Protein AF-B4ZAJ0-F1 (afdb_monomer)

Nearest PDB structures (foldseek):
  4v6x-assem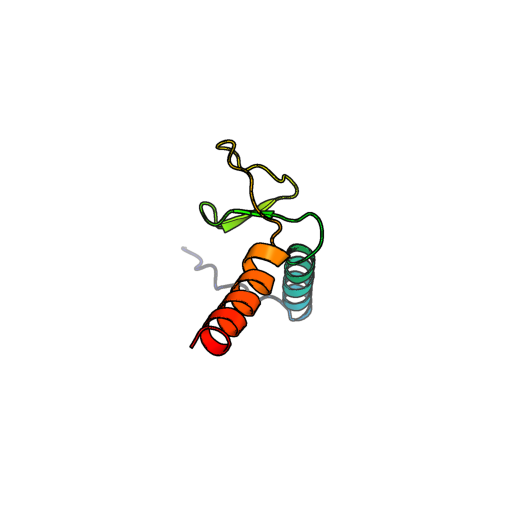bly1_Az  TM=7.754E-01  e=5.907E-10  Homo sapiens
  7ls1-assembly1_m  TM=8.000E-01  e=6.603E-09  Mus musculus
  6mtd-assembly1_v  TM=7.267E-01  e=2.694E-09  Oryctolagus cuniculus
  6mte-assembly1_v  TM=7.122E-01  e=2.694E-09  Oryctolagus cuniculus
  3b78-assembly1_A  TM=7.957E-01  e=1.302E-05  Saccharomyces cerevisiae

pLDDT: mean 88.32, std 14.03, range [39.31, 97.44]

Sequence (73 aa):
KFAAKGDAQLSPSERAKKVEDMMKKLWGDRYFDPATGKFSKSATSPDGKKLPRTFCQLILDPIFKVFDAIMNF

Structure (mmCIF, N/CA/C/O backbone):
data_AF-B4ZAJ0-F1
#
_entry.id   AF-B4ZAJ0-F1
#
loop_
_atom_site.group_PDB
_atom_site.id
_atom_site.type_symbol
_atom_site.label_atom_id
_atom_site.label_alt_id
_atom_site.label_comp_id
_atom_site.label_asym_id
_atom_site.label_entity_id
_atom_site.label_seq_id
_atom_site.pdbx_PDB_ins_code
_atom_site.Cartn_x
_atom_site.Cartn_y
_atom_site.Cartn_z
_atom_site.occupancy
_atom_site.B_iso_or_equiv
_atom_site.auth_seq_id
_atom_site.auth_comp_id
_atom_site.auth_asym_id
_atom_site.auth_atom_id
_atom_site.pdbx_PDB_model_num
ATOM 1 N N . LYS A 1 1 ? 8.059 -18.379 -39.388 1.00 39.31 1 LYS A N 1
ATOM 2 C CA . LYS A 1 1 ? 8.821 -18.969 -38.259 1.00 39.31 1 LYS A CA 1
ATOM 3 C C . LYS A 1 1 ? 8.463 -18.192 -36.996 1.00 39.31 1 LYS A C 1
ATOM 5 O O . LYS A 1 1 ? 9.034 -17.136 -36.768 1.00 39.31 1 LYS A O 1
ATOM 10 N N . PHE A 1 2 ? 7.460 -18.646 -36.246 1.00 44.72 2 PHE A N 1
ATOM 11 C CA . PHE A 1 2 ? 7.082 -18.021 -34.978 1.00 44.72 2 PHE A CA 1
ATOM 12 C C . PHE A 1 2 ? 7.966 -18.616 -33.883 1.00 44.72 2 PHE A C 1
ATOM 14 O O . PHE A 1 2 ? 7.799 -19.775 -33.518 1.00 44.72 2 PHE A O 1
ATOM 21 N N . ALA A 1 3 ? 8.961 -17.858 -33.424 1.00 45.22 3 ALA A N 1
ATOM 22 C CA . ALA A 1 3 ? 9.719 -18.238 -32.243 1.00 45.22 3 ALA A CA 1
ATOM 23 C C . ALA A 1 3 ? 8.834 -17.970 -31.022 1.00 45.22 3 ALA A C 1
ATOM 25 O O . ALA A 1 3 ? 8.585 -16.814 -30.673 1.00 45.22 3 ALA A O 1
ATOM 26 N N . ALA A 1 4 ? 8.337 -19.039 -30.400 1.00 56.50 4 ALA A N 1
ATOM 27 C CA . ALA A 1 4 ? 7.822 -18.971 -29.045 1.00 56.50 4 ALA A CA 1
ATOM 28 C C . ALA A 1 4 ? 8.964 -18.449 -28.164 1.00 56.50 4 ALA A C 1
ATOM 30 O O . ALA A 1 4 ? 9.987 -19.115 -28.004 1.00 56.50 4 ALA A O 1
ATOM 31 N N . LYS A 1 5 ? 8.829 -17.219 -27.660 1.00 52.53 5 LYS A N 1
ATOM 32 C CA . LYS A 1 5 ? 9.690 -16.713 -26.592 1.00 52.53 5 LYS A CA 1
ATOM 33 C C . LYS A 1 5 ? 9.402 -17.584 -25.373 1.00 52.53 5 LYS A C 1
ATOM 35 O O . LYS A 1 5 ? 8.433 -17.335 -24.668 1.00 52.53 5 LYS A O 1
ATOM 40 N N . GLY A 1 6 ? 10.190 -18.643 -25.195 1.00 53.09 6 GLY A N 1
ATOM 41 C CA . GLY A 1 6 ? 10.208 -19.399 -23.952 1.00 53.09 6 GLY A CA 1
ATOM 42 C C . GLY A 1 6 ? 10.525 -18.435 -22.819 1.00 53.09 6 GLY A C 1
ATOM 43 O O . GLY A 1 6 ? 11.395 -17.574 -22.977 1.00 53.09 6 GLY A O 1
ATOM 44 N N . ASP A 1 7 ? 9.777 -18.535 -21.725 1.00 58.25 7 ASP A N 1
ATOM 45 C CA . ASP A 1 7 ? 9.983 -17.731 -20.529 1.00 58.25 7 ASP A CA 1
ATOM 46 C C . ASP A 1 7 ? 11.459 -17.790 -20.133 1.00 58.25 7 ASP A C 1
ATOM 48 O O . ASP A 1 7 ? 11.964 -18.822 -19.688 1.00 58.25 7 ASP A O 1
ATOM 52 N N . ALA A 1 8 ? 12.179 -16.688 -20.357 1.00 66.25 8 ALA A N 1
ATOM 53 C CA . ALA A 1 8 ? 13.582 -16.593 -20.004 1.00 66.25 8 ALA A CA 1
ATOM 54 C C . ALA A 1 8 ? 13.682 -16.728 -18.482 1.00 66.25 8 ALA A C 1
ATOM 56 O O . ALA A 1 8 ? 13.313 -15.828 -17.722 1.00 66.25 8 ALA A O 1
ATOM 57 N N . GLN A 1 9 ? 14.132 -17.898 -18.039 1.00 70.19 9 GLN A N 1
ATOM 58 C CA . GLN A 1 9 ? 14.279 -18.221 -16.636 1.00 70.19 9 GLN A CA 1
ATOM 59 C C . GLN A 1 9 ? 15.348 -17.295 -16.037 1.00 70.19 9 GLN A C 1
ATOM 61 O O . GLN A 1 9 ? 16.534 -17.467 -16.293 1.00 70.19 9 GLN A O 1
ATOM 66 N N . LEU A 1 10 ? 14.917 -16.299 -15.251 1.00 77.00 10 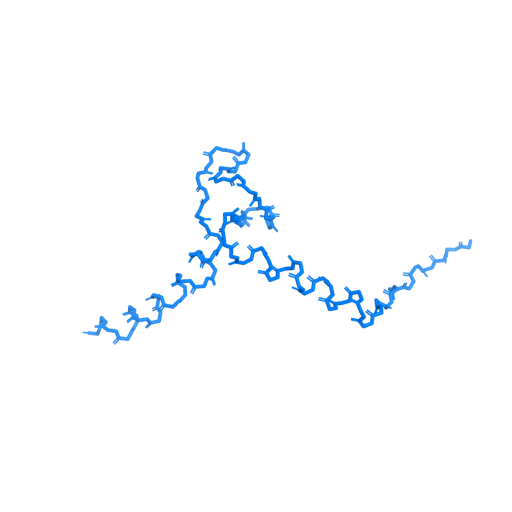LEU A N 1
ATOM 67 C CA . LEU A 1 10 ? 15.810 -15.325 -14.607 1.00 77.00 10 LEU A CA 1
ATOM 68 C C . LEU A 1 10 ? 16.918 -16.038 -13.830 1.00 77.00 10 LEU A C 1
ATOM 70 O O . LEU A 1 10 ? 16.651 -17.010 -13.107 1.00 77.00 10 LEU A O 1
ATOM 74 N N . SER A 1 11 ? 18.141 -15.530 -13.920 1.00 90.62 11 SER A N 1
ATOM 75 C CA . SER A 1 11 ? 19.246 -16.031 -13.110 1.00 90.62 11 SER A CA 1
ATOM 76 C C . SER A 1 11 ? 18.958 -15.829 -11.609 1.00 90.62 11 SER A C 1
ATOM 78 O O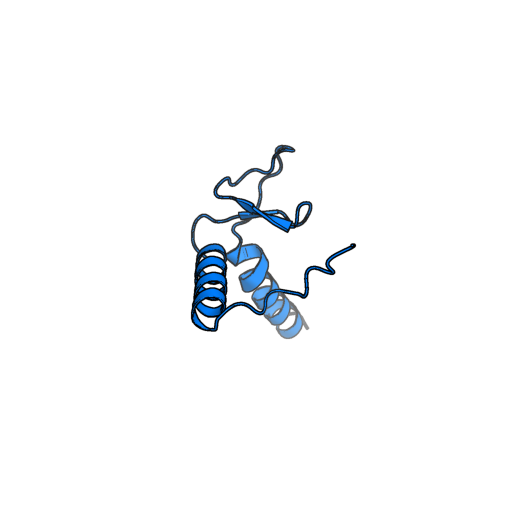 . SER A 1 11 ? 18.157 -14.961 -11.232 1.00 90.62 11 SER A O 1
ATOM 80 N N . PRO A 1 12 ? 19.571 -16.622 -10.711 1.00 91.56 12 PRO A N 1
ATOM 81 C CA . PRO A 1 12 ? 19.363 -16.475 -9.270 1.00 91.56 12 PRO A CA 1
ATOM 82 C C . PRO A 1 12 ? 19.633 -15.054 -8.748 1.00 91.56 12 PRO A C 1
ATOM 84 O O . PRO A 1 12 ? 18.868 -14.542 -7.930 1.00 91.56 12 PRO A O 1
ATOM 87 N N . SER A 1 13 ? 20.665 -14.382 -9.269 1.00 92.88 13 SER A N 1
ATOM 88 C CA . SER A 1 13 ? 21.026 -13.015 -8.877 1.00 92.88 13 SER A CA 1
ATOM 89 C C . SER A 1 13 ? 19.970 -11.984 -9.290 1.00 92.88 13 SER A C 1
ATOM 91 O O . SER A 1 13 ? 19.632 -11.096 -8.507 1.00 92.88 13 SER A O 1
ATOM 93 N N . GLU A 1 14 ? 19.376 -12.119 -10.477 1.00 93.06 14 GLU A N 1
ATOM 94 C CA . GLU A 1 14 ? 18.306 -11.228 -10.942 1.00 93.06 14 GLU A CA 1
ATOM 95 C C . GLU A 1 14 ? 17.023 -11.380 -10.120 1.00 93.06 14 GLU A C 1
ATOM 97 O O . GLU A 1 14 ? 16.327 -10.394 -9.861 1.00 93.06 14 GLU A O 1
ATOM 102 N N . ARG A 1 15 ? 16.708 -12.604 -9.678 1.00 90.94 15 ARG A N 1
ATOM 103 C CA . ARG A 1 15 ? 15.573 -12.843 -8.775 1.00 90.94 15 ARG A CA 1
ATOM 104 C C . ARG A 1 15 ? 15.809 -12.198 -7.419 1.00 90.94 15 ARG A C 1
ATOM 106 O O . A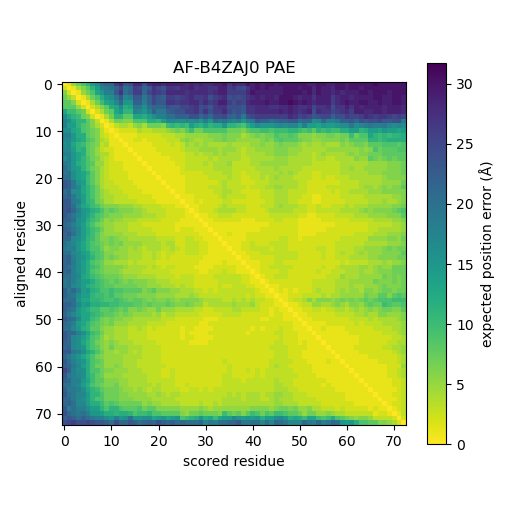RG A 1 15 ? 14.933 -11.475 -6.950 1.00 90.94 15 ARG A O 1
ATOM 113 N N . ALA A 1 16 ? 16.984 -12.415 -6.826 1.00 93.62 16 ALA A N 1
ATOM 114 C CA . ALA A 1 16 ? 17.348 -11.822 -5.542 1.00 93.62 16 ALA A CA 1
ATOM 115 C C . ALA A 1 16 ? 17.262 -10.289 -5.593 1.00 93.62 16 ALA A C 1
ATOM 117 O O . ALA A 1 16 ? 16.629 -9.677 -4.735 1.00 93.62 16 ALA A O 1
ATOM 118 N N . LYS A 1 17 ? 17.780 -9.677 -6.665 1.00 94.75 17 LYS A N 1
ATOM 119 C CA . LYS A 1 17 ? 17.676 -8.231 -6.887 1.00 94.75 17 LYS A CA 1
ATOM 120 C C . LYS A 1 17 ? 16.224 -7.748 -6.959 1.00 94.75 17 LYS A C 1
ATOM 122 O O . LYS A 1 17 ? 15.880 -6.757 -6.324 1.00 94.75 17 LYS A O 1
ATOM 127 N N . LYS A 1 18 ? 15.342 -8.453 -7.681 1.00 92.69 18 LYS A N 1
ATOM 128 C CA . LYS A 1 18 ? 13.908 -8.104 -7.732 1.00 92.69 18 LYS A CA 1
ATOM 129 C C . LYS A 1 18 ? 13.235 -8.187 -6.362 1.00 92.69 18 LYS A C 1
ATOM 131 O O . LYS A 1 18 ? 12.386 -7.348 -6.062 1.00 92.69 18 LYS A O 1
ATOM 136 N N . VAL A 1 19 ? 13.599 -9.181 -5.551 1.00 92.75 19 VAL A N 1
ATOM 137 C CA . VAL A 1 19 ? 13.108 -9.304 -4.172 1.00 92.75 19 VAL A CA 1
ATOM 138 C C . VAL A 1 19 ? 13.585 -8.116 -3.342 1.00 92.75 19 VAL A C 1
ATOM 140 O O . VAL A 1 19 ? 12.767 -7.465 -2.701 1.00 92.75 19 VAL A O 1
ATOM 143 N N . GLU A 1 20 ? 14.868 -7.769 -3.410 1.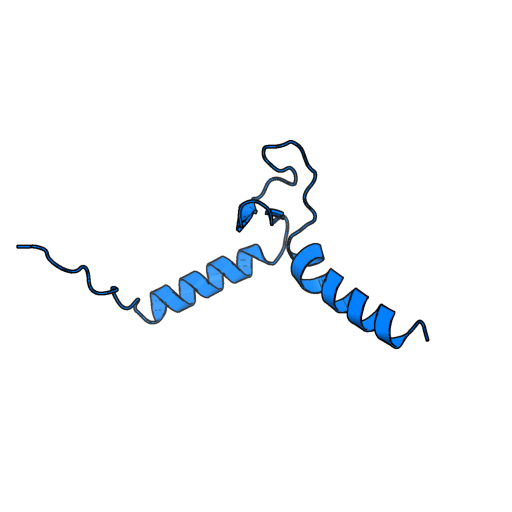00 93.31 20 GLU A N 1
ATOM 144 C CA . GLU A 1 20 ? 15.428 -6.627 -2.682 1.00 93.31 20 GLU A CA 1
ATOM 145 C C . GLU A 1 20 ? 14.762 -5.298 -3.088 1.00 93.31 20 GLU A C 1
ATOM 147 O O . GLU A 1 20 ? 14.367 -4.496 -2.238 1.00 93.31 20 GLU A O 1
ATOM 152 N N . ASP A 1 21 ? 14.555 -5.085 -4.389 1.00 92.69 21 ASP A N 1
ATOM 153 C CA . ASP A 1 21 ? 13.868 -3.904 -4.918 1.00 92.69 21 ASP A CA 1
ATOM 154 C C . ASP A 1 21 ? 12.398 -3.837 -4.480 1.00 92.69 21 ASP A C 1
ATOM 156 O O . ASP A 1 21 ? 11.848 -2.743 -4.319 1.00 92.69 21 ASP A O 1
ATOM 160 N N . MET A 1 22 ? 11.747 -4.988 -4.288 1.00 92.25 22 MET A N 1
ATOM 161 C CA . MET A 1 22 ? 10.404 -5.056 -3.714 1.00 92.25 22 MET A CA 1
ATOM 162 C C . MET A 1 22 ? 10.421 -4.731 -2.220 1.00 92.25 22 MET A C 1
ATOM 164 O O . MET A 1 22 ? 9.615 -3.918 -1.777 1.00 92.25 22 MET A O 1
ATOM 168 N N . MET A 1 23 ? 11.363 -5.285 -1.454 1.00 92.94 23 MET A N 1
ATOM 169 C CA . MET A 1 23 ? 11.482 -5.022 -0.014 1.00 92.94 23 MET A CA 1
ATOM 170 C C . MET A 1 23 ? 11.661 -3.527 0.275 1.00 92.94 23 MET A C 1
ATOM 172 O O . MET A 1 23 ? 11.005 -2.979 1.158 1.00 92.94 23 MET A O 1
ATOM 176 N N . LYS A 1 24 ? 12.439 -2.819 -0.553 1.00 92.19 24 LYS A N 1
ATOM 177 C CA . LYS A 1 24 ? 12.604 -1.355 -0.468 1.00 92.19 24 LYS A CA 1
ATOM 178 C C . LYS A 1 24 ? 11.312 -0.560 -0.710 1.00 92.19 24 LYS A C 1
ATOM 180 O O . LYS A 1 24 ? 11.269 0.629 -0.400 1.00 92.19 24 LYS A O 1
ATOM 185 N N . LYS A 1 25 ? 10.273 -1.160 -1.305 1.00 93.44 25 LYS A N 1
ATOM 186 C CA . LYS A 1 25 ? 8.965 -0.517 -1.540 1.00 93.44 25 LYS A CA 1
ATOM 187 C C . LYS A 1 25 ? 7.985 -0.708 -0.384 1.00 93.44 25 LYS A C 1
ATOM 189 O O . LYS A 1 25 ? 7.001 0.026 -0.317 1.00 93.44 25 LYS A O 1
ATOM 194 N N . LEU A 1 26 ? 8.251 -1.668 0.501 1.00 93.56 26 LEU A N 1
ATOM 195 C CA . LEU A 1 26 ? 7.395 -2.002 1.639 1.00 93.56 26 LEU A CA 1
ATOM 196 C C . LEU A 1 26 ? 7.628 -1.097 2.857 1.00 93.56 26 LEU A C 1
ATOM 198 O O . LEU A 1 26 ? 6.892 -1.203 3.832 1.00 93.56 26 LEU A O 1
ATOM 202 N N . TRP A 1 27 ? 8.615 -0.195 2.798 1.00 92.50 27 TRP A N 1
ATOM 203 C CA . TRP A 1 27 ? 8.979 0.704 3.893 1.00 92.50 27 TRP A CA 1
ATOM 204 C C . TRP A 1 27 ? 9.263 2.139 3.420 1.00 92.50 27 TRP A C 1
ATOM 206 O O . TRP A 1 27 ? 9.445 2.397 2.228 1.00 92.50 27 TRP A O 1
ATOM 216 N N . GLY A 1 28 ? 9.332 3.071 4.376 1.00 91.69 28 GLY A N 1
ATOM 217 C CA . GLY A 1 28 ? 9.635 4.487 4.153 1.00 91.69 28 GLY A CA 1
ATOM 218 C C . GLY A 1 28 ? 8.499 5.251 3.470 1.00 91.69 28 GLY A C 1
ATOM 219 O O . GLY A 1 28 ? 7.328 4.879 3.577 1.00 91.69 28 GLY A O 1
ATOM 220 N N . ASP A 1 29 ? 8.853 6.314 2.744 1.00 95.00 29 ASP A N 1
ATOM 221 C CA . ASP A 1 29 ? 7.909 7.141 1.978 1.00 95.00 29 ASP A CA 1
ATOM 222 C C . ASP A 1 29 ? 7.562 6.493 0.634 1.00 95.00 29 ASP A C 1
ATOM 224 O O . ASP A 1 29 ? 7.918 6.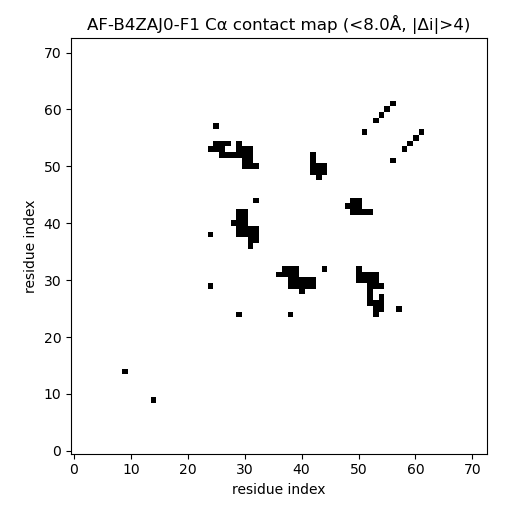949 -0.460 1.00 95.00 29 ASP A O 1
ATOM 228 N N . ARG A 1 30 ? 6.883 5.354 0.740 1.00 96.38 30 ARG A N 1
ATOM 229 C CA . ARG A 1 30 ? 6.340 4.580 -0.369 1.00 96.38 30 ARG A CA 1
ATOM 230 C C . ARG A 1 30 ? 4.848 4.401 -0.162 1.00 96.38 30 ARG A C 1
ATOM 232 O O . ARG A 1 30 ? 4.391 4.212 0.963 1.00 96.38 30 ARG A O 1
ATOM 239 N N . TYR A 1 31 ? 4.116 4.453 -1.263 1.00 96.69 31 TYR A N 1
ATOM 240 C CA . TYR A 1 31 ? 2.661 4.411 -1.290 1.00 96.69 31 TYR A CA 1
ATOM 241 C C . TYR A 1 31 ? 2.228 3.386 -2.328 1.00 96.69 31 TYR A C 1
ATOM 243 O O . TYR A 1 31 ? 2.729 3.411 -3.456 1.00 96.69 31 TYR A O 1
ATOM 251 N N . PHE A 1 32 ? 1.337 2.474 -1.950 1.00 95.81 32 PHE A N 1
ATOM 252 C CA . PHE A 1 32 ? 0.779 1.472 -2.848 1.00 95.81 32 PHE A CA 1
ATOM 253 C C . PHE A 1 32 ? -0.633 1.887 -3.243 1.00 95.81 32 PHE A C 1
ATOM 255 O O . PHE A 1 32 ? -1.471 2.159 -2.390 1.00 95.81 32 PHE A O 1
ATOM 262 N N . ASP A 1 33 ? -0.888 1.947 -4.543 1.00 95.19 33 ASP A N 1
ATOM 263 C CA . ASP A 1 33 ? -2.222 2.198 -5.065 1.00 95.19 33 ASP A CA 1
ATOM 264 C C . ASP A 1 33 ? -2.892 0.859 -5.413 1.00 95.19 33 ASP A C 1
ATOM 266 O O . ASP A 1 33 ? -2.491 0.220 -6.392 1.00 95.19 33 ASP A O 1
ATOM 270 N N . PRO A 1 34 ? -3.912 0.417 -4.653 1.00 92.56 34 PRO A N 1
ATOM 271 C CA . PRO A 1 34 ? -4.597 -0.842 -4.921 1.00 92.56 34 PRO A CA 1
ATOM 272 C C . PRO A 1 34 ? -5.408 -0.816 -6.223 1.00 92.56 34 PRO A C 1
ATOM 274 O O . PRO A 1 34 ? -5.668 -1.881 -6.776 1.00 92.56 34 PRO A O 1
ATOM 277 N N . ALA A 1 35 ? -5.783 0.362 -6.739 1.00 92.06 35 ALA A N 1
ATOM 278 C CA . ALA A 1 35 ? -6.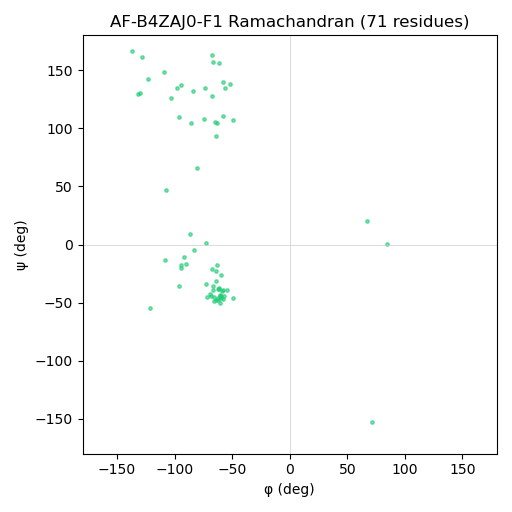524 0.467 -7.994 1.00 92.06 35 ALA A CA 1
ATOM 279 C C . ALA A 1 35 ? -5.636 0.155 -9.206 1.00 92.06 35 ALA A C 1
ATOM 281 O O . ALA A 1 35 ? -6.101 -0.418 -10.189 1.00 92.06 35 ALA A O 1
ATOM 282 N N . THR A 1 36 ? -4.351 0.514 -9.140 1.00 93.25 36 THR A N 1
ATOM 283 C CA . THR A 1 36 ? -3.400 0.312 -10.245 1.00 93.25 36 THR A CA 1
ATOM 284 C C . THR A 1 36 ? -2.372 -0.787 -9.984 1.00 93.25 36 THR A C 1
ATOM 286 O O . THR A 1 36 ? -1.670 -1.198 -10.910 1.00 93.25 36 THR A O 1
ATOM 289 N N . GLY A 1 37 ? -2.248 -1.253 -8.739 1.00 91.75 37 GLY A N 1
ATOM 290 C CA . GLY A 1 37 ? -1.231 -2.211 -8.308 1.00 91.75 37 GLY A CA 1
ATOM 291 C C . GLY A 1 37 ? 0.192 -1.646 -8.343 1.00 91.75 37 GLY A C 1
ATOM 292 O O . GLY A 1 37 ? 1.160 -2.405 -8.429 1.00 91.75 37 GLY A O 1
ATOM 293 N N . LYS A 1 38 ? 0.348 -0.316 -8.335 1.00 93.06 38 LYS A N 1
ATOM 294 C CA . LYS A 1 38 ? 1.645 0.355 -8.501 1.00 93.06 38 LYS A CA 1
ATOM 295 C C . LYS A 1 38 ? 2.125 0.994 -7.207 1.00 93.06 38 LYS A C 1
ATOM 297 O O . LYS A 1 38 ? 1.350 1.494 -6.400 1.00 93.06 38 LYS A O 1
ATOM 302 N N . PHE A 1 39 ? 3.446 1.026 -7.060 1.00 94.25 39 PHE A N 1
ATOM 303 C CA . PHE A 1 39 ? 4.117 1.760 -5.994 1.00 94.25 39 PHE A CA 1
ATOM 304 C C . PHE A 1 39 ? 4.532 3.145 -6.478 1.00 94.25 39 PHE A C 1
ATOM 306 O O .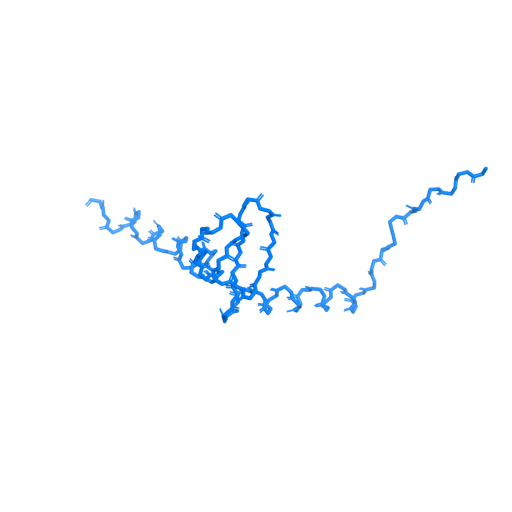 PHE A 1 39 ? 5.109 3.287 -7.558 1.00 94.25 39 PHE A O 1
ATOM 313 N N . SER A 1 40 ? 4.321 4.148 -5.637 1.00 94.00 40 SER A N 1
ATOM 314 C CA . SER A 1 40 ? 4.694 5.537 -5.868 1.00 94.00 40 SER A CA 1
ATOM 315 C C . SER A 1 40 ? 5.494 6.090 -4.688 1.00 94.00 40 SER A C 1
ATOM 317 O O . SER A 1 40 ? 5.500 5.527 -3.594 1.00 94.00 40 SER A O 1
ATOM 319 N N . LYS A 1 41 ? 6.208 7.192 -4.928 1.00 94.75 41 LYS A N 1
ATOM 320 C CA . LYS A 1 41 ? 6.757 8.056 -3.868 1.00 94.75 41 LYS A CA 1
ATOM 321 C C . LYS A 1 41 ? 5.798 9.197 -3.505 1.00 94.75 41 LYS A C 1
ATOM 323 O O . LYS A 1 41 ? 6.027 9.895 -2.528 1.00 94.75 41 LYS A O 1
ATOM 328 N N . SER A 1 42 ? 4.746 9.397 -4.299 1.00 94.50 42 SER A N 1
ATOM 329 C CA . SER A 1 42 ? 3.706 10.389 -4.039 1.00 94.50 42 SER A CA 1
ATOM 330 C C . SER A 1 42 ? 2.662 9.819 -3.087 1.00 94.50 42 SER A C 1
ATOM 332 O O . SER A 1 42 ? 2.139 8.732 -3.331 1.00 94.50 42 SER A O 1
ATOM 334 N N . ALA A 1 43 ? 2.314 10.596 -2.061 1.00 94.00 43 ALA A N 1
ATOM 335 C CA . ALA A 1 43 ? 1.219 10.306 -1.136 1.00 94.00 43 ALA A CA 1
ATOM 336 C C . ALA A 1 43 ? -0.170 10.502 -1.764 1.00 94.00 43 ALA A C 1
ATOM 338 O O . ALA A 1 43 ? -1.189 10.382 -1.089 1.00 94.00 43 ALA A O 1
ATOM 339 N N . THR A 1 44 ? -0.234 10.869 -3.041 1.00 94.56 44 THR A N 1
ATOM 340 C CA . THR A 1 44 ? -1.477 11.107 -3.767 1.00 94.56 44 THR A CA 1
ATOM 341 C C . THR A 1 44 ? -1.442 10.339 -5.078 1.00 94.56 44 THR A C 1
ATOM 343 O O . THR A 1 44 ? -0.461 10.388 -5.827 1.00 94.56 44 THR A O 1
ATOM 346 N N . SER A 1 45 ? -2.518 9.602 -5.308 1.00 90.69 45 SER A N 1
ATOM 347 C CA . SER A 1 45 ? -2.831 8.913 -6.557 1.00 90.69 45 SER A CA 1
ATOM 348 C C . SER A 1 45 ? -3.136 9.907 -7.695 1.00 90.69 45 SER A C 1
ATOM 350 O O . SER A 1 45 ? -3.398 11.085 -7.429 1.00 90.69 45 SER A O 1
ATOM 352 N N . PRO A 1 46 ? -3.108 9.467 -8.969 1.00 89.19 46 PRO A N 1
ATOM 353 C CA . PRO A 1 46 ? -3.414 10.329 -10.115 1.00 89.19 46 PRO A CA 1
ATOM 354 C C . PRO A 1 46 ? -4.825 10.936 -10.095 1.00 89.19 46 PRO A C 1
ATOM 356 O O . PRO A 1 46 ? -5.034 12.004 -10.658 1.00 89.19 46 PRO A O 1
ATOM 359 N N . ASP A 1 47 ? -5.781 10.279 -9.437 1.00 88.38 47 ASP A N 1
ATOM 360 C CA . ASP A 1 47 ? -7.158 10.741 -9.229 1.00 88.38 47 ASP A CA 1
ATOM 361 C C . ASP A 1 47 ? -7.318 11.626 -7.977 1.00 88.38 47 ASP A C 1
ATOM 363 O O . ASP A 1 47 ? -8.434 11.964 -7.587 1.00 88.38 47 ASP A O 1
ATOM 367 N N . GLY A 1 48 ? -6.214 12.027 -7.338 1.00 90.94 48 GLY A N 1
ATOM 368 C CA . GLY A 1 48 ? -6.216 12.977 -6.224 1.00 90.94 48 GLY A CA 1
ATOM 369 C C . GLY A 1 48 ? -6.497 12.355 -4.854 1.00 90.94 48 GLY A C 1
ATOM 370 O O . GLY A 1 48 ? -6.493 13.067 -3.847 1.00 90.94 48 GLY A O 1
ATOM 371 N N . LYS A 1 49 ? -6.700 11.035 -4.761 1.00 92.94 49 LYS A N 1
ATOM 372 C CA . LYS A 1 49 ? -6.902 10.364 -3.468 1.00 92.94 49 LYS A CA 1
ATOM 373 C C . LYS A 1 49 ? -5.589 10.276 -2.705 1.00 92.94 49 LYS A C 1
ATOM 375 O O . LYS A 1 49 ? -4.565 9.859 -3.256 1.00 92.94 49 LYS A O 1
ATOM 380 N N . LYS A 1 50 ? -5.633 10.601 -1.413 1.00 94.69 50 LYS A N 1
ATOM 381 C CA . LYS A 1 50 ? -4.513 10.359 -0.502 1.00 94.69 50 LYS A CA 1
ATOM 382 C C . LYS A 1 50 ? -4.326 8.858 -0.316 1.00 94.69 50 LYS A C 1
ATOM 384 O O . LYS A 1 50 ? -5.274 8.150 0.011 1.00 94.69 50 LYS A O 1
ATOM 389 N N . LEU A 1 51 ? -3.102 8.395 -0.520 1.00 95.38 51 LEU A N 1
ATOM 390 C CA . LEU A 1 51 ? -2.711 7.012 -0.308 1.00 95.38 51 LEU A CA 1
ATOM 391 C C . LEU A 1 51 ? -2.050 6.887 1.070 1.00 95.38 51 LEU A C 1
ATOM 393 O O . LEU A 1 51 ? -1.207 7.721 1.417 1.00 95.38 51 LEU A O 1
ATOM 397 N N . PRO A 1 52 ? -2.396 5.863 1.865 1.00 95.44 52 PRO A N 1
ATOM 398 C CA . PRO A 1 52 ? -1.637 5.537 3.062 1.00 95.44 52 PRO A CA 1
ATOM 399 C C . PRO A 1 52 ? -0.235 5.044 2.682 1.00 95.44 52 PRO A C 1
ATOM 401 O O . PRO A 1 52 ? -0.003 4.542 1.578 1.00 95.44 52 PRO A O 1
ATOM 404 N N . ARG A 1 53 ? 0.718 5.161 3.612 1.00 96.62 53 ARG A N 1
ATOM 405 C CA . ARG A 1 53 ? 2.037 4.541 3.431 1.00 96.62 53 ARG A CA 1
ATOM 406 C C . ARG A 1 53 ? 1.871 3.036 3.237 1.00 96.62 53 ARG A C 1
ATOM 408 O O . 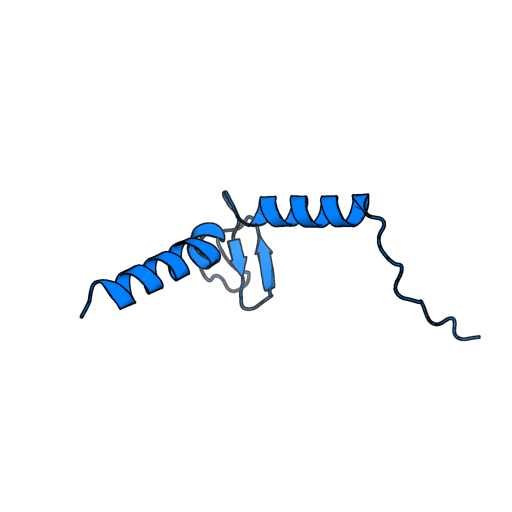ARG A 1 53 ? 1.103 2.406 3.965 1.00 96.62 53 ARG A O 1
ATOM 415 N N . THR A 1 54 ? 2.650 2.461 2.322 1.00 96.69 54 THR A N 1
ATOM 416 C CA . THR A 1 54 ? 2.631 1.028 1.999 1.00 96.69 54 THR A CA 1
ATOM 417 C C . THR A 1 54 ? 2.717 0.170 3.256 1.00 96.69 54 THR A C 1
ATOM 419 O O . THR A 1 54 ? 1.952 -0.776 3.406 1.00 96.69 54 THR A O 1
ATOM 422 N N . PHE A 1 55 ? 3.634 0.511 4.168 1.00 96.19 55 PHE A N 1
ATOM 423 C CA . PHE A 1 55 ? 3.829 -0.247 5.400 1.00 96.19 55 PHE A CA 1
ATOM 424 C C . PHE A 1 55 ? 2.570 -0.270 6.275 1.00 96.19 55 PHE A C 1
ATOM 426 O O . PHE A 1 55 ? 2.177 -1.325 6.769 1.00 96.19 55 PHE A O 1
ATOM 433 N N . CYS A 1 56 ? 1.915 0.884 6.430 1.00 96.12 56 CYS A N 1
ATOM 434 C CA . CYS A 1 56 ? 0.683 0.984 7.202 1.00 96.12 56 CYS A CA 1
ATOM 435 C C . CYS A 1 56 ? -0.405 0.097 6.588 1.00 96.12 56 CYS A C 1
ATOM 437 O O . CYS A 1 56 ? -0.947 -0.760 7.271 1.00 96.12 56 CYS A O 1
ATOM 439 N N . GLN A 1 57 ? -0.621 0.220 5.278 1.00 94.44 57 GLN A N 1
ATOM 440 C CA . GLN A 1 57 ? -1.688 -0.492 4.578 1.00 94.44 57 GLN A CA 1
ATOM 441 C C . GLN A 1 57 ? -1.481 -2.012 4.498 1.00 94.44 57 GLN A C 1
ATOM 443 O O . GLN A 1 57 ? -2.429 -2.778 4.647 1.00 94.44 57 GLN A O 1
ATOM 448 N N . LEU A 1 58 ? -0.264 -2.463 4.180 1.00 94.44 58 LEU A N 1
ATOM 449 C CA . LEU A 1 58 ? -0.009 -3.874 3.875 1.00 94.44 58 LEU A CA 1
ATOM 450 C C . LEU A 1 58 ? 0.472 -4.683 5.081 1.00 94.44 58 LEU A C 1
ATOM 452 O O . LEU A 1 58 ? 0.363 -5.905 5.041 1.00 94.44 58 LEU A O 1
ATOM 456 N N . ILE A 1 59 ? 1.007 -4.035 6.124 1.00 95.12 59 ILE A N 1
ATOM 457 C CA . ILE A 1 59 ? 1.607 -4.725 7.275 1.00 95.12 59 ILE A CA 1
ATOM 458 C C . ILE A 1 59 ? 0.928 -4.343 8.593 1.00 95.12 59 ILE A C 1
ATOM 460 O O . ILE A 1 59 ? 0.471 -5.236 9.302 1.00 95.12 59 ILE A O 1
ATOM 464 N N . LEU A 1 60 ? 0.826 -3.050 8.928 1.00 96.69 60 LEU A N 1
ATOM 465 C CA . LEU A 1 60 ? 0.229 -2.642 10.212 1.00 96.69 60 LEU A CA 1
ATOM 466 C C . LEU A 1 60 ? -1.277 -2.903 10.269 1.00 96.69 60 LEU A C 1
ATOM 468 O O . LEU A 1 60 ? -1.751 -3.418 11.276 1.00 96.69 60 LEU A O 1
ATOM 472 N N . ASP A 1 61 ? -2.021 -2.605 9.202 1.00 96.44 61 ASP A N 1
ATOM 473 C CA . ASP A 1 61 ? -3.475 -2.789 9.184 1.00 96.44 61 ASP A CA 1
ATOM 474 C C . ASP A 1 61 ? -3.880 -4.259 9.425 1.00 96.44 61 ASP A C 1
ATOM 476 O O . ASP A 1 61 ? -4.752 -4.498 10.264 1.00 96.44 61 ASP A O 1
ATOM 480 N N . PRO A 1 62 ? -3.266 -5.276 8.776 1.00 97.12 62 PRO A N 1
ATOM 481 C CA . PRO A 1 62 ? -3.511 -6.675 9.129 1.00 97.12 62 PRO A CA 1
ATOM 482 C C . PRO A 1 62 ? -3.180 -7.021 10.584 1.00 97.12 62 PRO A C 1
ATOM 484 O O . PRO A 1 62 ? -3.940 -7.754 11.210 1.00 97.12 62 PRO A O 1
ATOM 487 N N . ILE A 1 63 ? -2.085 -6.487 11.136 1.00 97.44 63 ILE A N 1
ATOM 488 C CA . ILE A 1 63 ? -1.715 -6.712 12.541 1.00 97.44 63 ILE A CA 1
ATOM 489 C C . ILE A 1 63 ? -2.803 -6.154 13.464 1.00 97.44 63 ILE A C 1
ATOM 491 O O . ILE A 1 63 ? -3.270 -6.859 14.356 1.00 97.44 63 ILE A O 1
ATOM 495 N N . PHE A 1 64 ? -3.265 -4.925 13.223 1.00 95.88 64 PHE A N 1
ATOM 496 C CA . PHE A 1 64 ? -4.342 -4.323 14.008 1.00 95.88 64 PHE A CA 1
ATOM 497 C C . PHE A 1 64 ? -5.655 -5.090 13.892 1.00 95.88 64 PHE A C 1
ATOM 499 O O . PHE A 1 64 ? -6.315 -5.275 14.905 1.00 95.88 64 PHE A O 1
ATOM 506 N N . LYS A 1 65 ? -6.002 -5.613 12.710 1.00 96.12 65 LYS A N 1
ATOM 507 C CA . LYS A 1 65 ? -7.185 -6.473 12.544 1.00 96.12 65 LYS A CA 1
ATOM 508 C C . LYS A 1 65 ? -7.106 -7.751 13.378 1.00 96.12 65 LYS A C 1
ATOM 510 O O . LYS A 1 65 ? -8.121 -8.182 13.910 1.00 96.12 65 LYS A O 1
ATOM 515 N N . VAL A 1 66 ? -5.921 -8.352 13.504 1.00 96.69 66 VAL A N 1
ATOM 516 C CA . VAL A 1 66 ? -5.723 -9.526 14.371 1.00 96.69 66 VAL A CA 1
ATOM 517 C C . VAL A 1 66 ? -5.916 -9.149 15.838 1.00 96.69 66 VAL A C 1
ATOM 519 O O . VAL A 1 66 ? -6.618 -9.857 16.552 1.00 96.69 66 VAL A O 1
ATOM 522 N N . PHE A 1 67 ? -5.339 -8.031 16.287 1.00 96.44 67 PHE A N 1
ATOM 523 C CA . PHE A 1 67 ? -5.541 -7.559 17.659 1.00 96.44 67 PHE A CA 1
ATOM 524 C C . PHE A 1 67 ? -7.006 -7.229 17.947 1.00 96.44 67 PHE A C 1
ATOM 526 O O . PHE A 1 67 ? -7.526 -7.666 18.965 1.00 96.44 67 PHE A O 1
ATOM 533 N N . ASP A 1 68 ? -7.678 -6.514 17.049 1.00 96.06 68 ASP A N 1
ATOM 534 C CA . ASP A 1 68 ? -9.094 -6.160 17.165 1.00 96.06 68 ASP A CA 1
ATOM 535 C C . ASP A 1 68 ? -9.976 -7.411 17.296 1.00 96.06 68 ASP A C 1
ATOM 537 O O . ASP A 1 68 ? -10.767 -7.523 18.229 1.00 96.06 68 ASP A O 1
ATOM 541 N N . ALA A 1 69 ? -9.745 -8.413 16.442 1.00 95.38 69 ALA A N 1
ATOM 542 C CA . ALA A 1 69 ? -10.467 -9.682 16.473 1.00 95.38 69 ALA A CA 1
ATOM 543 C C . ALA A 1 69 ? -10.239 -10.507 17.754 1.00 95.38 69 ALA A C 1
ATOM 545 O O . ALA A 1 69 ? -11.057 -11.368 18.065 1.00 95.38 69 ALA A O 1
ATOM 546 N N . ILE A 1 70 ? -9.129 -10.291 18.469 1.00 94.88 70 ILE A N 1
ATOM 547 C CA . ILE A 1 70 ? -8.791 -11.016 19.705 1.00 94.88 70 ILE A CA 1
ATOM 548 C C . ILE A 1 70 ? -9.218 -10.241 20.956 1.00 94.88 70 ILE A C 1
ATOM 550 O O . ILE A 1 70 ? -9.575 -10.851 21.959 1.00 94.88 70 ILE A O 1
ATOM 554 N N . MET A 1 71 ? -9.135 -8.913 20.935 1.00 93.75 71 MET A N 1
ATOM 555 C CA . MET A 1 71 ? -9.274 -8.078 22.133 1.00 93.75 71 MET A CA 1
ATOM 556 C C . MET A 1 71 ? -10.700 -7.559 22.355 1.00 93.75 71 MET A C 1
ATOM 558 O O . MET A 1 71 ? -11.006 -7.153 23.471 1.00 93.75 71 MET A O 1
ATOM 562 N N . ASN A 1 72 ? -11.560 -7.573 21.331 1.00 84.69 72 ASN A N 1
ATOM 563 C CA . ASN A 1 72 ? -12.923 -7.028 21.387 1.00 84.69 72 ASN A CA 1
ATOM 564 C C . ASN A 1 72 ? -14.014 -8.120 21.414 1.00 84.69 72 ASN A C 1
ATOM 566 O O . ASN A 1 72 ? -14.991 -8.037 20.669 1.00 84.69 72 ASN A O 1
ATOM 570 N N . PHE A 1 73 ? -13.835 -9.136 22.266 1.00 64.31 73 PHE A N 1
ATOM 571 C CA . PHE A 1 73 ? -14.875 -10.125 22.598 1.00 64.31 73 PHE A CA 1
ATOM 572 C C . PHE A 1 73 ? -15.852 -9.622 23.664 1.00 64.31 73 PHE A C 1
ATOM 574 O O . PHE A 1 73 ? -15.403 -8.918 24.598 1.00 64.31 73 PHE A O 1
#

Solvent-accessible surface area (backbone atoms only — not comparable to full-atom values): 4484 Å² total; per-residue (Å²): 136,85,77,77,79,68,82,77,77,72,52,73,68,60,49,54,49,53,51,52,62,49,57,65,47,50,43,75,80,17,16,52,41,84,91,77,75,44,80,38,74,52,55,48,48,99,87,68,47,76,41,59,42,24,34,49,64,74,49,48,47,58,52,50,52,53,48,50,74,66,72,72,120

Foldseek 3Di:
DDDDPDDPDDDPVVVVVVVVVVVVQQDDQWFADPVVRDIDSDLADPVGDGTDRNNCVPPVVVVVVVVCVVPVD

Organism: NCBI:txid172689

Radius of gyration: 17.98 Å; Cα contacts (8 Å, |Δi|>4): 58; chains: 1; bounding box: 36×32×61 Å

Mean predicted aligned error: 7.3 Å

Secondary structure (DSSP, 8-state):
-----------HHHHHHHHHHHHTTSSSS-EEETTTTEEESSSB-TTSPBPPBHHIIIIIHHHHHHHHHHH--